Protein AF-A0AAC8UW63-F1 (afdb_monomer)

Secondary structure (DSSP, 8-state):
-----S--SSHHHHHHHHHHHHHHHTTT-SEEEEE-SS-TT-EEEEES-GGG----GGG--------------PPP-

pLDDT: mean 81.9, std 16.57, range [35.16, 96.38]

Mean predicted aligned error: 11.09 Å

Organism: NCBI:txid637971

Structure (mmCIF, N/CA/C/O backbone):
data_AF-A0AAC8UW63-F1
#
_entry.id   AF-A0AAC8UW63-F1
#
loop_
_atom_site.group_PDB
_atom_site.id
_atom_site.type_symbol
_atom_site.label_atom_id
_atom_site.label_alt_id
_atom_site.label_comp_id
_atom_site.label_asym_id
_atom_site.label_entity_id
_atom_site.label_seq_id
_atom_site.pdbx_PDB_ins_code
_atom_site.Cartn_x
_atom_site.Cartn_y
_atom_site.Cartn_z
_atom_site.occupancy
_atom_site.B_iso_or_equiv
_atom_site.auth_seq_id
_atom_site.auth_comp_id
_atom_site.auth_asym_id
_atom_site.auth_atom_id
_atom_site.pdbx_PDB_model_num
ATOM 1 N N . MET A 1 1 ? -12.635 -8.373 -25.284 1.00 35.16 1 MET A N 1
ATOM 2 C CA . MET A 1 1 ? -11.670 -9.421 -24.889 1.00 35.16 1 MET A CA 1
ATOM 3 C C . MET A 1 1 ? -10.312 -8.758 -24.708 1.00 35.16 1 MET A C 1
ATOM 5 O O . MET A 1 1 ? -9.755 -8.290 -25.691 1.00 35.16 1 MET A O 1
ATOM 9 N N . ARG A 1 2 ? -9.844 -8.594 -23.463 1.00 36.34 2 ARG A N 1
ATOM 10 C CA . ARG A 1 2 ? -8.489 -8.098 -23.168 1.00 36.34 2 ARG A CA 1
ATOM 11 C C . ARG A 1 2 ? -7.537 -9.289 -23.252 1.00 36.34 2 ARG A C 1
ATOM 13 O O . ARG A 1 2 ? -7.833 -10.328 -22.676 1.00 36.34 2 ARG A O 1
ATOM 20 N N . ALA A 1 3 ? -6.454 -9.151 -24.009 1.00 39.09 3 ALA A N 1
ATOM 21 C CA . ALA A 1 3 ? -5.431 -10.180 -24.113 1.00 39.09 3 ALA A CA 1
ATOM 22 C C . ALA A 1 3 ? -4.713 -10.311 -22.762 1.00 39.09 3 ALA A C 1
ATOM 24 O O . ALA A 1 3 ? -4.091 -9.359 -22.292 1.00 39.09 3 ALA A O 1
ATOM 25 N N . THR A 1 4 ? -4.851 -11.472 -22.130 1.00 39.00 4 THR A N 1
ATOM 26 C CA . THR A 1 4 ? -4.268 -11.801 -20.831 1.00 39.00 4 THR A CA 1
ATOM 27 C C . THR A 1 4 ? -2.773 -12.045 -21.004 1.00 39.00 4 THR A C 1
ATOM 29 O O . THR A 1 4 ? -2.345 -13.073 -21.529 1.00 39.00 4 THR A O 1
ATOM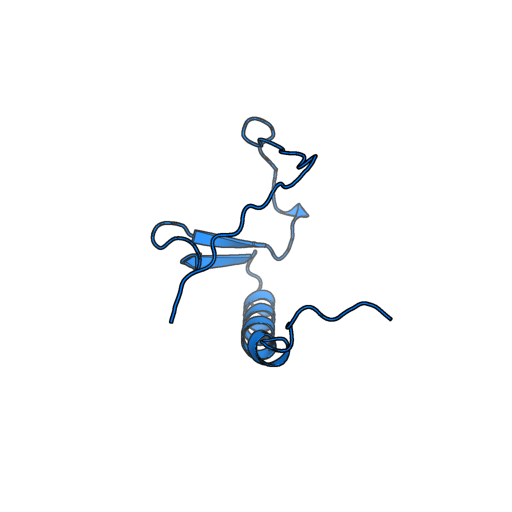 32 N N . SER A 1 5 ? -1.953 -11.087 -20.585 1.00 45.06 5 SER A N 1
ATOM 33 C CA . SER A 1 5 ? -0.506 -11.249 -20.498 1.00 45.06 5 SER A CA 1
ATOM 34 C C . SER A 1 5 ? -0.157 -12.159 -19.316 1.00 45.06 5 SER A C 1
ATOM 36 O O . SER A 1 5 ? 0.092 -11.662 -18.230 1.00 45.06 5 SER A O 1
ATOM 38 N N . GLY A 1 6 ? -0.179 -13.485 -19.493 1.00 44.56 6 GLY A N 1
ATOM 39 C CA . GLY A 1 6 ? 0.512 -14.456 -18.619 1.00 44.56 6 GLY A CA 1
ATOM 40 C C . GLY A 1 6 ? 0.370 -14.284 -17.093 1.00 44.56 6 GLY A C 1
ATOM 41 O O . GLY A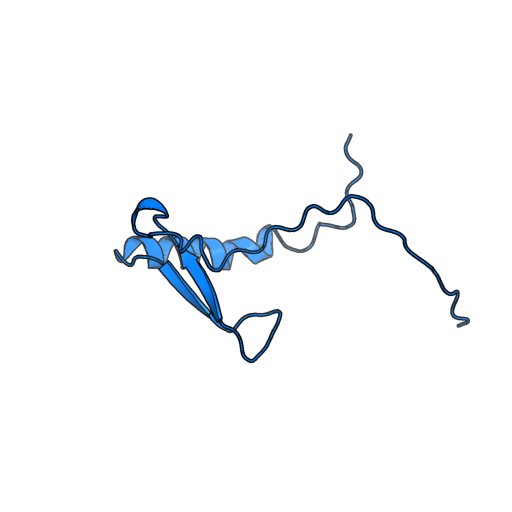 1 6 ? 1.327 -14.551 -16.372 1.00 44.56 6 GLY A O 1
ATOM 42 N N . GLN A 1 7 ? -0.789 -13.832 -16.605 1.00 49.00 7 GLN A N 1
ATOM 43 C CA . GLN A 1 7 ? -0.988 -13.322 -15.241 1.00 49.00 7 GLN A CA 1
ATOM 44 C C . GLN A 1 7 ? -1.742 -14.302 -14.319 1.00 49.00 7 GLN A C 1
ATOM 46 O O . GLN A 1 7 ? -2.433 -13.880 -13.405 1.00 49.00 7 GLN A O 1
ATOM 51 N N . GLU A 1 8 ? -1.645 -15.618 -14.536 1.00 44.44 8 GLU A N 1
ATOM 52 C CA . GLU A 1 8 ? -2.294 -16.604 -13.642 1.00 44.44 8 GLU A CA 1
ATOM 53 C C . GLU A 1 8 ? -1.491 -16.903 -12.367 1.00 44.44 8 GLU A C 1
ATOM 55 O O . GLU A 1 8 ? -1.990 -17.521 -11.426 1.00 44.44 8 GLU A O 1
ATOM 60 N N . ARG A 1 9 ? -0.249 -16.415 -12.269 1.00 47.03 9 ARG A N 1
ATOM 61 C CA . ARG A 1 9 ? 0.438 -16.353 -10.978 1.00 47.03 9 ARG A CA 1
ATOM 62 C C . ARG A 1 9 ? -0.109 -15.158 -10.201 1.00 47.03 9 ARG A C 1
ATOM 64 O O . ARG A 1 9 ? 0.390 -14.053 -10.370 1.00 47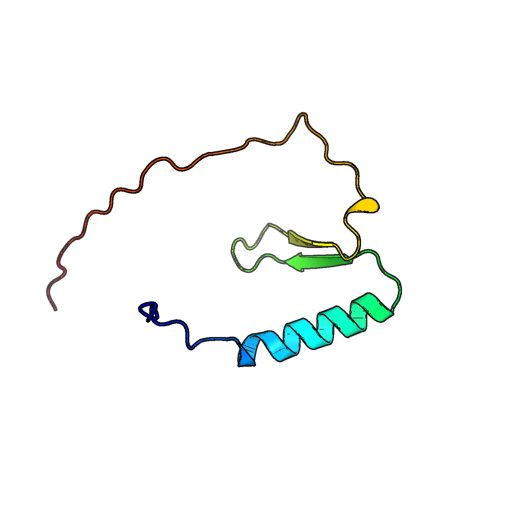.03 9 ARG A O 1
ATOM 71 N N . SER A 1 10 ? -1.082 -15.412 -9.326 1.00 62.53 10 SER A N 1
ATOM 72 C CA . SER A 1 10 ? -0.994 -15.030 -7.904 1.00 62.53 10 SER A CA 1
ATOM 73 C C . SER A 1 10 ? -2.260 -14.439 -7.270 1.00 62.53 10 SER A C 1
ATOM 75 O O . SER A 1 10 ? -2.148 -14.003 -6.134 1.00 62.53 10 SER A O 1
ATOM 77 N N . GLU A 1 11 ? -3.459 -14.448 -7.868 1.00 63.88 11 GLU A N 1
ATOM 78 C CA . GLU A 1 11 ? -4.653 -14.056 -7.075 1.00 63.88 11 GLU A CA 1
ATOM 79 C C . GLU A 1 11 ? -4.785 -14.948 -5.828 1.00 63.88 11 GLU A C 1
ATOM 81 O O . GLU A 1 11 ? -4.839 -14.462 -4.705 1.00 63.88 11 GLU A O 1
ATOM 86 N N . VAL A 1 12 ? -4.659 -16.267 -6.005 1.00 73.81 12 VAL A N 1
ATOM 87 C CA . VAL A 1 12 ? -4.652 -17.236 -4.893 1.00 73.81 12 VAL A CA 1
ATOM 88 C C . VAL A 1 12 ? -3.468 -17.036 -3.943 1.00 73.81 12 VAL A C 1
ATOM 90 O O . VAL A 1 12 ? -3.607 -17.231 -2.740 1.00 73.81 12 VAL A O 1
ATOM 93 N N . ALA A 1 13 ? -2.300 -16.651 -4.457 1.00 71.75 13 ALA A N 1
ATOM 94 C CA . ALA A 1 13 ? -1.124 -16.423 -3.617 1.00 71.75 13 ALA A CA 1
ATOM 95 C C . ALA A 1 13 ? -1.144 -15.055 -2.908 1.00 71.75 13 ALA A C 1
ATOM 97 O O . ALA A 1 13 ? -0.369 -14.864 -1.976 1.00 71.75 13 ALA A O 1
ATOM 98 N N . TYR A 1 14 ? -2.060 -14.153 -3.280 1.00 80.06 14 TYR A N 1
ATOM 99 C CA . TYR A 1 14 ? -2.326 -12.904 -2.565 1.00 80.06 14 TYR A CA 1
ATOM 100 C C . TYR A 1 14 ? -3.281 -13.087 -1.378 1.00 80.06 14 TYR A C 1
ATOM 102 O O . TYR A 1 14 ? -3.151 -12.359 -0.397 1.00 80.06 14 TYR A O 1
ATOM 110 N N . VAL A 1 15 ? -4.177 -14.085 -1.423 1.00 89.75 15 VAL A N 1
ATOM 111 C CA . VAL A 1 15 ? -5.180 -14.346 -0.368 1.00 89.75 15 VAL A CA 1
ATOM 112 C C . VAL A 1 15 ? -4.571 -14.429 1.044 1.00 89.75 15 VAL A C 1
ATOM 114 O O . VAL A 1 15 ? -5.128 -13.817 1.956 1.00 89.75 15 VAL A O 1
ATOM 117 N N . PRO A 1 16 ? -3.439 -15.127 1.285 1.00 91.62 16 PRO A N 1
ATOM 118 C CA . PRO A 1 16 ? -2.844 -15.161 2.620 1.00 91.62 16 PRO A CA 1
ATOM 119 C C . PRO A 1 16 ? -2.375 -13.783 3.098 1.00 91.62 16 PRO A C 1
ATOM 121 O O . PRO A 1 16 ? -2.608 -13.424 4.250 1.00 91.62 16 PRO A O 1
ATOM 124 N N . THR A 1 17 ? -1.742 -13.004 2.217 1.00 88.75 17 THR A N 1
ATOM 125 C CA . THR A 1 17 ? -1.254 -11.655 2.532 1.00 88.75 17 THR A CA 1
ATOM 126 C C . THR A 1 17 ? -2.410 -10.705 2.827 1.00 88.75 17 THR A C 1
ATOM 128 O O . THR A 1 17 ? -2.337 -9.947 3.790 1.00 88.75 17 THR A O 1
ATOM 131 N N . GLU A 1 18 ? -3.490 -10.782 2.049 1.00 90.56 18 GLU A N 1
ATOM 132 C CA . GLU A 1 18 ? -4.710 -9.999 2.265 1.00 90.56 18 GLU A CA 1
ATOM 133 C C . GLU A 1 18 ? -5.349 -10.330 3.619 1.00 90.56 18 GLU A C 1
ATOM 135 O O . GLU A 1 18 ? -5.557 -9.437 4.438 1.00 90.56 18 GLU A O 1
ATOM 140 N N . TYR A 1 19 ? -5.541 -11.619 3.919 1.00 94.56 19 TYR A N 1
ATOM 141 C CA . TYR A 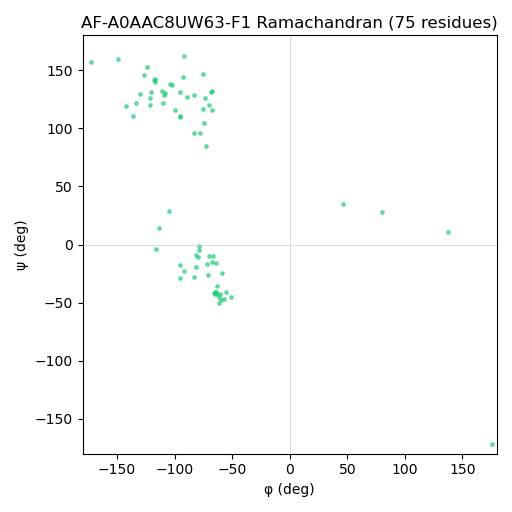1 19 ? -6.110 -12.053 5.196 1.00 94.56 19 TYR A CA 1
ATOM 142 C C . TYR A 1 19 ? -5.264 -11.613 6.401 1.00 94.56 19 TYR A C 1
ATOM 144 O O . TYR A 1 19 ? -5.794 -11.158 7.415 1.00 94.56 19 TYR A O 1
ATOM 152 N N . MET A 1 20 ? -3.936 -11.729 6.301 1.00 93.88 20 MET A N 1
ATOM 153 C CA . MET A 1 20 ? -3.030 -11.243 7.344 1.00 93.88 20 MET A CA 1
ATOM 154 C C . MET A 1 20 ? -3.108 -9.722 7.500 1.00 93.88 20 MET A C 1
ATOM 156 O O . MET A 1 20 ? -3.117 -9.230 8.628 1.00 93.88 20 MET A O 1
ATOM 160 N N . SER A 1 21 ? -3.187 -8.986 6.390 1.00 94.06 21 SER A N 1
ATOM 161 C CA . SER A 1 21 ? -3.313 -7.529 6.395 1.00 94.06 21 SER A CA 1
ATOM 162 C C . SER A 1 21 ? -4.600 -7.080 7.088 1.00 94.06 21 SER A C 1
ATOM 164 O O . SER A 1 21 ? -4.551 -6.207 7.954 1.00 94.06 21 SER A O 1
ATOM 166 N N . ASP A 1 22 ? -5.732 -7.716 6.786 1.00 94.75 22 ASP A N 1
ATOM 167 C CA . ASP A 1 22 ? -7.019 -7.416 7.421 1.00 94.75 22 ASP A CA 1
ATOM 168 C C . ASP A 1 22 ? -7.020 -7.740 8.918 1.00 94.75 22 ASP A C 1
ATOM 170 O O . ASP A 1 22 ? -7.516 -6.954 9.732 1.00 94.75 22 ASP A O 1
ATOM 174 N N . LEU A 1 23 ? -6.411 -8.865 9.305 1.00 96.38 23 LEU A N 1
ATOM 175 C CA . LEU A 1 23 ? -6.241 -9.217 10.711 1.00 96.38 23 LEU A CA 1
ATOM 176 C C . LEU A 1 23 ? -5.422 -8.152 11.452 1.00 96.38 23 LEU A C 1
ATOM 178 O O . LEU A 1 23 ? -5.844 -7.703 12.516 1.00 96.38 23 LEU A O 1
ATOM 182 N N . ILE A 1 24 ? -4.287 -7.717 10.899 1.00 96.12 24 ILE A N 1
ATOM 183 C CA . ILE A 1 24 ? -3.444 -6.681 11.513 1.00 96.12 24 ILE A CA 1
ATOM 184 C C . ILE A 1 24 ? -4.190 -5.342 11.574 1.00 96.12 24 ILE A C 1
ATOM 186 O O . ILE A 1 24 ? -4.198 -4.699 12.622 1.00 96.12 24 ILE A O 1
ATOM 190 N N . LYS A 1 25 ? -4.899 -4.956 10.506 1.00 95.06 25 LYS A N 1
ATOM 191 C CA . LYS A 1 25 ? -5.750 -3.756 10.477 1.00 95.06 25 LYS A CA 1
ATOM 192 C C . LYS A 1 25 ? -6.789 -3.765 11.597 1.00 95.06 25 LYS A C 1
ATOM 194 O O . LYS A 1 25 ? -6.998 -2.745 12.252 1.00 95.06 25 LYS A O 1
ATOM 199 N N . SER A 1 26 ? -7.396 -4.921 11.874 1.00 96.19 26 SER A N 1
ATOM 200 C CA . SER A 1 26 ? -8.385 -5.070 12.951 1.00 96.19 26 SER A CA 1
ATOM 201 C C . SER A 1 26 ? -7.822 -4.835 14.362 1.00 96.19 26 SER A C 1
ATOM 203 O O . SER A 1 26 ? -8.593 -4.605 15.291 1.00 96.19 26 SER A O 1
ATOM 205 N N . MET A 1 27 ? -6.494 -4.840 14.531 1.00 96.19 27 MET A N 1
ATOM 206 C CA . MET A 1 27 ? -5.828 -4.568 15.810 1.00 96.19 27 MET A CA 1
ATOM 207 C C . MET A 1 27 ? -5.747 -3.070 16.148 1.00 96.19 27 MET A C 1
ATOM 209 O O . MET A 1 27 ? -5.294 -2.727 17.237 1.00 96.19 27 MET A O 1
ATOM 213 N N . GLY A 1 28 ? -6.187 -2.181 15.247 1.00 94.00 28 GLY A N 1
ATOM 214 C CA . GLY A 1 28 ? -6.211 -0.734 15.484 1.00 94.00 28 GLY A CA 1
ATOM 215 C C . GLY A 1 28 ? -4.862 -0.037 15.287 1.00 94.00 28 GLY A C 1
ATOM 216 O O . GLY A 1 28 ? -4.604 0.969 15.940 1.00 94.00 28 GLY A O 1
ATOM 217 N N . VAL A 1 29 ? -4.001 -0.580 14.423 1.00 94.12 29 VAL A N 1
ATOM 218 C CA . VAL A 1 29 ? -2.741 0.059 14.000 1.00 94.12 29 VAL A CA 1
ATOM 219 C C . VAL A 1 29 ? -2.951 0.902 12.737 1.00 94.12 29 VAL A C 1
ATOM 221 O O . VAL A 1 29 ? -3.919 0.690 12.009 1.00 94.12 29 VAL A O 1
ATOM 224 N N . ASP A 1 30 ? -2.026 1.816 12.437 1.00 92.94 30 ASP A N 1
ATOM 225 C CA . ASP A 1 30 ? -2.126 2.711 11.270 1.00 92.94 30 ASP A CA 1
ATOM 226 C C . ASP A 1 30 ? -1.669 2.070 9.946 1.00 92.94 30 ASP A C 1
ATOM 228 O O . ASP A 1 30 ? -2.023 2.540 8.861 1.00 92.94 30 ASP A O 1
ATOM 232 N N . GLY A 1 31 ? -0.888 0.989 10.010 1.00 93.69 31 GLY A N 1
ATOM 233 C CA . GLY A 1 31 ? -0.273 0.390 8.831 1.00 93.69 31 GLY A CA 1
ATOM 234 C C . GLY A 1 31 ? 0.667 -0.777 9.129 1.00 93.69 31 GLY A C 1
ATOM 235 O O . GLY A 1 31 ? 0.753 -1.256 10.261 1.00 93.69 31 GLY A O 1
ATOM 236 N N . ILE A 1 32 ? 1.382 -1.232 8.097 1.00 94.56 32 ILE A N 1
ATOM 237 C CA . ILE A 1 32 ? 2.362 -2.327 8.159 1.00 94.56 32 ILE A CA 1
ATOM 238 C C . ILE A 1 32 ? 3.660 -1.869 7.500 1.00 94.56 32 ILE A C 1
ATOM 240 O O . ILE A 1 32 ? 3.641 -1.432 6.355 1.00 94.56 32 ILE A O 1
ATOM 244 N N . MET A 1 33 ? 4.788 -2.040 8.186 1.00 94.69 33 MET A N 1
ATOM 245 C CA . MET A 1 33 ? 6.123 -1.850 7.617 1.00 94.69 33 MET A CA 1
ATOM 246 C C . MET A 1 33 ? 6.828 -3.203 7.510 1.00 94.69 33 MET A C 1
ATOM 248 O O . MET A 1 33 ? 6.810 -3.980 8.467 1.00 94.69 33 MET A O 1
ATOM 252 N N . TYR A 1 34 ? 7.416 -3.503 6.355 1.00 91.62 34 TYR A N 1
ATOM 253 C CA . TYR A 1 34 ? 8.064 -4.788 6.085 1.00 91.62 34 TYR A CA 1
ATOM 254 C C . TYR A 1 34 ? 9.233 -4.631 5.110 1.00 91.62 34 TYR A C 1
ATOM 256 O O . TYR A 1 34 ? 9.313 -3.643 4.386 1.00 91.62 34 TYR A O 1
ATOM 264 N N . ASP A 1 35 ? 10.148 -5.598 5.093 1.00 94.19 35 ASP A N 1
ATOM 265 C CA . ASP A 1 35 ? 11.312 -5.555 4.205 1.00 94.19 35 ASP A CA 1
ATOM 266 C C . ASP A 1 35 ? 10.886 -5.688 2.740 1.00 94.19 35 ASP A C 1
ATOM 268 O O . ASP A 1 35 ? 10.101 -6.571 2.373 1.00 94.19 35 ASP A O 1
ATOM 272 N N . SER A 1 36 ? 11.416 -4.814 1.887 1.00 90.50 36 SER A N 1
ATOM 273 C CA . SER A 1 36 ? 11.034 -4.764 0.486 1.00 90.50 36 SER A CA 1
ATOM 274 C C . SER A 1 36 ? 11.505 -6.008 -0.254 1.00 90.50 36 SER A C 1
ATOM 276 O O . SER A 1 36 ? 12.675 -6.395 -0.235 1.00 90.50 36 SER A O 1
ATOM 278 N N . THR A 1 37 ? 10.584 -6.601 -1.007 1.00 86.50 37 THR A N 1
ATOM 279 C CA . THR A 1 37 ? 10.888 -7.752 -1.870 1.00 86.50 37 THR A CA 1
ATOM 280 C C . THR A 1 37 ? 11.725 -7.369 -3.093 1.00 86.50 37 THR A C 1
ATOM 282 O O . THR A 1 37 ? 12.323 -8.237 -3.731 1.00 86.50 37 THR A O 1
ATOM 285 N N . LEU A 1 38 ? 11.783 -6.073 -3.424 1.00 90.06 38 LEU A N 1
ATOM 286 C CA . LEU A 1 38 ? 12.509 -5.544 -4.579 1.00 90.06 38 LEU A CA 1
ATOM 287 C C . LEU A 1 38 ? 13.918 -5.061 -4.224 1.00 90.06 38 LEU A C 1
ATOM 289 O O . LEU A 1 38 ? 14.800 -5.081 -5.086 1.00 90.06 38 LEU A O 1
ATOM 293 N N . ARG A 1 39 ? 14.140 -4.603 -2.985 1.00 92.12 39 ARG A N 1
ATOM 294 C CA . ARG A 1 39 ? 15.439 -4.102 -2.519 1.00 92.12 39 ARG A CA 1
ATOM 295 C C . ARG A 1 39 ? 15.699 -4.508 -1.062 1.00 92.12 39 ARG A C 1
ATOM 297 O O . ARG A 1 39 ? 14.974 -4.041 -0.194 1.00 92.12 39 ARG A O 1
ATOM 304 N N . PRO A 1 40 ? 16.767 -5.273 -0.779 1.00 85.31 40 PRO A N 1
ATOM 305 C CA . PRO A 1 40 ? 17.013 -5.837 0.552 1.00 85.31 40 PRO A CA 1
ATOM 306 C C . PRO A 1 40 ? 17.323 -4.826 1.671 1.00 85.31 40 PRO A C 1
ATOM 308 O O . PRO A 1 40 ? 17.322 -5.216 2.830 1.00 85.31 40 PRO A O 1
ATOM 311 N N . ASP A 1 41 ? 17.543 -3.547 1.353 1.00 92.69 41 ASP A N 1
ATOM 312 C CA . ASP A 1 41 ? 17.882 -2.496 2.331 1.00 92.69 41 ASP A CA 1
ATOM 313 C C . ASP A 1 41 ? 16.787 -1.425 2.470 1.00 92.69 41 ASP A C 1
ATOM 315 O O . ASP A 1 41 ? 17.026 -0.325 2.970 1.00 92.69 41 ASP A O 1
ATOM 319 N N . VAL A 1 42 ? 15.593 -1.701 1.946 1.00 93.75 42 VAL A N 1
ATOM 320 C CA . VAL A 1 42 ? 14.472 -0.758 1.937 1.00 93.75 42 VAL A CA 1
ATOM 321 C C . VAL A 1 42 ? 13.264 -1.423 2.553 1.00 93.75 42 VAL A C 1
ATOM 323 O O . VAL A 1 42 ? 13.061 -2.620 2.385 1.00 93.75 42 VAL A O 1
ATOM 326 N N . GLN A 1 43 ? 12.461 -0.634 3.253 1.00 94.31 43 GLN A N 1
ATOM 327 C CA . GLN A 1 43 ? 11.195 -1.085 3.802 1.00 94.31 43 GLN A CA 1
ATOM 328 C C . GLN A 1 43 ? 10.048 -0.537 2.963 1.00 94.31 43 GLN A C 1
ATOM 330 O O . GLN A 1 43 ? 10.059 0.628 2.563 1.00 94.31 43 GLN A O 1
ATOM 335 N N . ASP A 1 44 ? 9.067 -1.393 2.717 1.00 92.25 44 ASP A N 1
ATOM 336 C CA . ASP A 1 44 ? 7.798 -1.023 2.119 1.00 92.25 44 ASP A CA 1
ATOM 337 C C . ASP A 1 44 ? 6.797 -0.717 3.246 1.00 92.25 44 ASP A C 1
ATOM 339 O O . ASP A 1 44 ? 6.816 -1.342 4.313 1.00 92.25 44 ASP A O 1
ATOM 343 N N . LEU A 1 45 ? 5.929 0.269 3.013 1.00 91.50 45 LEU A N 1
ATOM 344 C CA . LEU A 1 45 ? 4.937 0.740 3.978 1.00 91.50 45 LEU A CA 1
ATOM 345 C C . LEU A 1 45 ? 3.529 0.599 3.393 1.00 91.50 45 LEU A C 1
ATOM 347 O O . LEU A 1 45 ? 3.239 1.106 2.311 1.00 91.50 45 LEU A O 1
ATOM 351 N N . VAL A 1 46 ? 2.649 -0.073 4.132 1.00 92.00 46 VAL A N 1
ATOM 352 C CA . VAL A 1 46 ? 1.201 -0.111 3.901 1.00 92.00 46 VAL A CA 1
ATOM 353 C C . VAL A 1 46 ? 0.539 0.817 4.898 1.00 92.00 46 VAL A C 1
ATOM 355 O O . VAL A 1 46 ? 0.872 0.786 6.079 1.00 92.00 46 VAL A O 1
ATOM 358 N N . LEU A 1 47 ? -0.432 1.591 4.431 1.00 92.19 47 LEU A N 1
ATOM 359 C CA . LEU A 1 47 ? -1.196 2.534 5.236 1.00 92.19 47 LEU A CA 1
ATOM 360 C C . LEU A 1 47 ? -2.668 2.152 5.174 1.00 92.19 47 LEU A C 1
ATOM 362 O O . LEU A 1 47 ? -3.202 1.902 4.094 1.00 92.19 47 LEU A O 1
ATOM 366 N N . PHE A 1 48 ? -3.324 2.085 6.329 1.00 93.44 48 PHE A N 1
ATOM 367 C CA . PHE A 1 48 ? -4.739 1.724 6.404 1.00 93.44 48 PHE A CA 1
ATOM 368 C C . PHE A 1 48 ? -5.675 2.924 6.366 1.00 93.44 48 PHE A C 1
ATOM 370 O O . PHE A 1 48 ? -6.842 2.752 6.004 1.00 93.44 48 PHE A O 1
ATOM 377 N N . ASN A 1 49 ? -5.163 4.099 6.730 1.00 90.62 49 ASN A N 1
ATOM 378 C CA . ASN A 1 49 ? -5.844 5.375 6.608 1.00 90.62 49 ASN A CA 1
ATOM 379 C C . ASN A 1 49 ? -4.873 6.426 6.057 1.00 90.62 49 ASN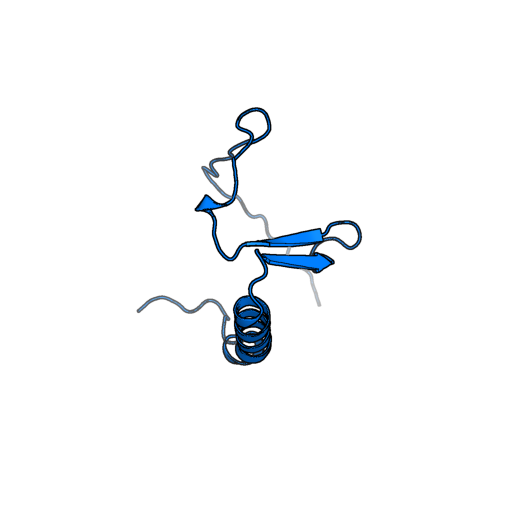 A C 1
ATOM 381 O O . ASN A 1 49 ? -3.935 6.823 6.745 1.00 90.62 49 ASN A O 1
ATOM 385 N N . GLU A 1 50 ? -5.097 6.872 4.825 1.00 85.12 50 GLU A N 1
ATOM 386 C CA . GLU A 1 50 ? -4.273 7.905 4.189 1.00 85.12 50 GLU A CA 1
ATOM 387 C C . GLU A 1 50 ? -4.491 9.296 4.799 1.00 85.12 50 GLU A C 1
ATOM 389 O O . GLU A 1 50 ? -3.551 10.085 4.856 1.00 85.12 50 GLU A O 1
ATOM 394 N N . ASP A 1 51 ? -5.672 9.552 5.374 1.00 88.69 51 ASP A N 1
ATOM 395 C CA . ASP A 1 51 ? -5.992 10.821 6.042 1.00 88.69 51 ASP A CA 1
ATOM 396 C C . ASP A 1 51 ? -5.181 11.045 7.331 1.00 88.69 51 ASP A C 1
ATOM 398 O O . ASP A 1 51 ? -5.142 12.152 7.867 1.00 88.69 51 ASP A O 1
ATOM 402 N N . SER A 1 52 ? -4.539 9.995 7.857 1.00 83.31 52 SER A N 1
ATOM 403 C CA . SER A 1 52 ? -3.673 10.083 9.038 1.00 83.31 52 SER A CA 1
ATOM 404 C C . SER A 1 52 ? -2.281 10.646 8.722 1.00 83.31 52 SER A C 1
ATOM 406 O O . SER A 1 52 ? -1.460 10.764 9.633 1.00 83.31 52 SER A O 1
ATOM 408 N N . LEU A 1 53 ? -1.986 10.965 7.458 1.00 83.81 53 LEU A N 1
ATOM 409 C CA . LEU A 1 53 ? -0.671 11.420 7.023 1.00 83.81 53 LEU A CA 1
ATOM 410 C C . LEU A 1 53 ? -0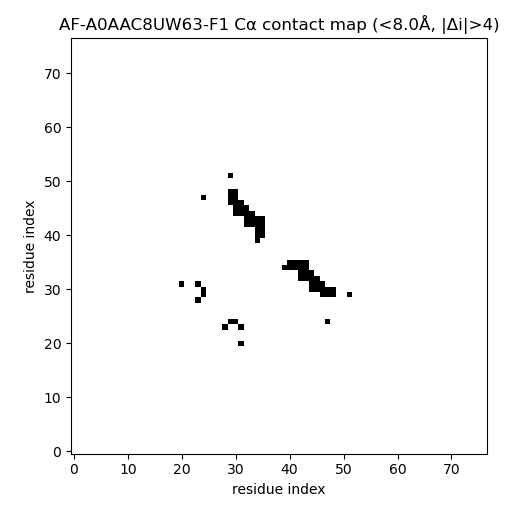.716 12.768 6.319 1.00 83.81 53 LEU A C 1
ATOM 412 O O . LEU A 1 53 ? -1.676 13.132 5.647 1.00 83.81 53 LEU A O 1
ATOM 416 N N . GLU A 1 54 ? 0.406 13.469 6.421 1.00 84.25 54 GLU A N 1
ATOM 417 C CA . GLU A 1 54 ? 0.688 14.664 5.644 1.00 84.25 54 GLU A CA 1
ATOM 418 C C . GLU A 1 54 ? 1.792 14.345 4.636 1.00 84.25 54 GLU A C 1
ATOM 420 O O . GLU A 1 54 ? 2.891 13.914 4.997 1.00 84.25 54 GLU A O 1
ATOM 425 N N . GLN A 1 55 ? 1.491 14.533 3.353 1.00 79.38 55 GLN A N 1
ATOM 426 C CA . GLN A 1 55 ? 2.479 14.395 2.295 1.00 79.38 55 GLN A CA 1
ATOM 427 C C . GLN A 1 55 ? 3.431 15.596 2.322 1.00 79.38 55 GLN A C 1
ATOM 429 O O . GLN A 1 55 ? 3.002 16.743 2.226 1.00 79.38 55 GLN A O 1
ATOM 434 N N . ILE A 1 56 ? 4.738 15.338 2.389 1.00 83.94 56 ILE A N 1
ATOM 435 C CA . ILE A 1 56 ? 5.752 16.395 2.343 1.00 83.94 56 ILE A CA 1
ATOM 436 C C . ILE A 1 56 ? 6.024 16.760 0.875 1.00 83.94 56 ILE A C 1
ATOM 438 O O . ILE A 1 56 ? 6.823 16.120 0.189 1.00 83.94 56 ILE A O 1
ATOM 442 N N . ASP A 1 57 ? 5.357 17.805 0.383 1.00 73.31 57 ASP A N 1
ATOM 443 C CA . ASP A 1 57 ? 5.406 18.224 -1.029 1.00 73.31 57 ASP A CA 1
ATOM 444 C C . ASP A 1 57 ? 6.812 18.565 -1.546 1.00 73.31 57 ASP A C 1
ATOM 446 O O . ASP A 1 57 ? 7.077 18.464 -2.745 1.00 73.31 57 ASP A O 1
ATOM 450 N N . SER A 1 58 ? 7.741 18.944 -0.664 1.00 79.69 58 SER A N 1
ATOM 451 C CA . SER A 1 58 ? 9.108 19.303 -1.056 1.00 79.69 58 SER A CA 1
ATOM 452 C C . SER A 1 58 ? 9.966 18.124 -1.530 1.00 79.69 58 SER A C 1
ATOM 454 O O . SER A 1 58 ? 11.058 18.358 -2.046 1.00 79.69 58 SER A O 1
ATOM 456 N N . GLU A 1 59 ? 9.508 16.878 -1.370 1.00 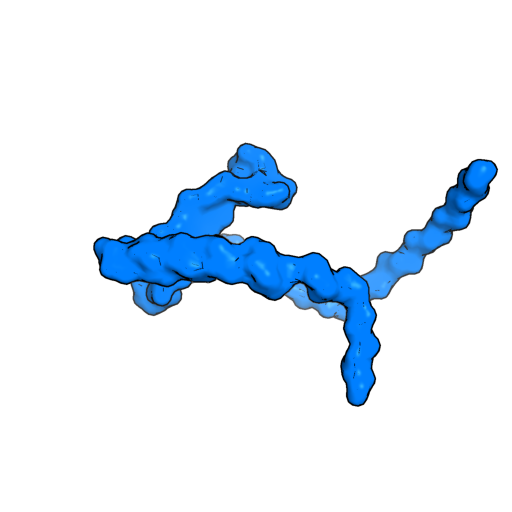77.56 59 GLU A N 1
ATOM 457 C CA . GLU A 1 59 ? 10.320 15.675 -1.619 1.00 77.56 59 GLU A CA 1
ATOM 458 C C . GLU A 1 59 ? 9.802 14.791 -2.768 1.00 77.56 59 GLU A C 1
ATOM 460 O O . GLU A 1 59 ? 10.455 13.814 -3.144 1.00 77.56 59 GLU A O 1
ATOM 465 N N . LEU A 1 60 ? 8.659 15.130 -3.376 1.00 76.62 60 LEU A N 1
ATOM 466 C CA . LEU A 1 60 ? 7.998 14.263 -4.352 1.00 76.62 60 LEU A CA 1
ATOM 467 C C . LEU A 1 60 ? 8.377 14.618 -5.796 1.00 76.62 60 LEU A C 1
ATOM 469 O O . LEU A 1 60 ? 7.955 15.630 -6.357 1.00 76.62 60 LEU A O 1
ATOM 473 N N . VAL A 1 61 ? 9.148 13.741 -6.443 1.00 79.75 61 VAL A N 1
ATOM 474 C CA . VAL A 1 61 ? 9.465 13.861 -7.873 1.00 79.75 61 VAL A CA 1
ATOM 475 C C . VAL A 1 61 ? 8.490 13.015 -8.685 1.00 79.75 61 VAL A C 1
ATOM 477 O O . VAL A 1 61 ? 8.532 11.787 -8.663 1.00 79.75 61 VAL A O 1
ATOM 480 N N . THR A 1 62 ? 7.604 13.675 -9.431 1.00 80.56 62 THR A N 1
ATOM 481 C CA . THR A 1 62 ? 6.651 12.996 -10.319 1.00 80.56 62 THR A CA 1
ATOM 482 C C . THR A 1 62 ? 7.255 12.801 -11.705 1.00 80.56 62 THR A C 1
ATOM 484 O O . THR A 1 62 ? 7.654 13.763 -12.361 1.00 80.56 62 THR A O 1
ATOM 487 N N . TYR A 1 63 ? 7.248 11.563 -12.198 1.00 85.56 63 TYR A N 1
ATOM 488 C CA . TYR A 1 63 ? 7.643 11.241 -13.568 1.00 85.56 63 TYR A CA 1
ATOM 489 C C . TYR A 1 63 ? 6.419 10.842 -14.391 1.00 85.56 63 TYR A C 1
ATOM 491 O O . TYR A 1 63 ? 5.658 9.956 -14.010 1.00 85.56 63 TYR A O 1
ATOM 499 N N . ARG A 1 64 ? 6.246 11.462 -15.562 1.00 89.62 64 ARG A N 1
ATOM 500 C CA . ARG A 1 64 ? 5.299 10.996 -16.582 1.00 89.62 64 ARG A CA 1
ATOM 501 C C . ARG A 1 64 ? 6.073 10.228 -17.642 1.00 89.62 64 ARG A C 1
ATOM 503 O O . ARG A 1 64 ? 6.870 10.818 -18.367 1.00 89.62 64 ARG A O 1
ATOM 510 N N . ILE A 1 65 ? 5.801 8.934 -17.771 1.00 90.75 65 ILE A N 1
ATOM 511 C CA . ILE A 1 65 ? 6.348 8.139 -18.872 1.00 90.75 65 ILE A CA 1
ATOM 512 C C . ILE A 1 65 ? 5.582 8.498 -20.149 1.00 90.75 65 ILE A C 1
ATOM 514 O O . ILE A 1 65 ? 4.372 8.301 -20.231 1.00 90.75 65 ILE A O 1
ATOM 518 N N . SER A 1 66 ? 6.282 9.066 -21.131 1.00 93.69 66 SER A N 1
ATOM 519 C CA . SER A 1 66 ? 5.721 9.478 -22.426 1.00 93.69 66 SER A CA 1
ATOM 520 C C . SER A 1 66 ? 5.888 8.427 -23.527 1.00 93.69 66 SER A C 1
ATOM 522 O O . SER A 1 66 ? 5.180 8.481 -24.530 1.00 93.69 66 SER A O 1
ATOM 524 N N . GLY A 1 67 ? 6.794 7.467 -23.343 1.00 92.50 67 GLY A N 1
ATOM 525 C CA . GLY A 1 67 ? 7.080 6.400 -24.295 1.00 92.50 67 GLY A CA 1
ATOM 526 C C . GLY A 1 67 ? 8.044 5.373 -23.706 1.00 92.50 67 GLY A C 1
ATOM 527 O O . GLY A 1 67 ? 8.773 5.671 -22.759 1.00 92.50 67 GLY A O 1
ATOM 528 N N . LEU A 1 68 ? 8.015 4.158 -24.248 1.00 91.81 68 LEU A N 1
ATOM 529 C CA . LEU A 1 68 ? 8.895 3.051 -23.878 1.00 91.81 68 LEU A CA 1
ATOM 530 C C . LEU A 1 68 ? 9.425 2.414 -25.164 1.00 91.81 68 LEU A C 1
ATOM 532 O O . LEU A 1 68 ? 8.635 1.936 -25.977 1.00 91.81 68 LEU A O 1
ATOM 536 N N . ASP A 1 69 ? 10.746 2.388 -25.323 1.00 91.56 69 ASP A N 1
ATOM 537 C CA . ASP A 1 69 ? 11.422 1.733 -26.442 1.00 91.56 69 ASP A CA 1
ATOM 538 C C . ASP A 1 69 ? 12.122 0.462 -25.959 1.00 91.56 69 ASP A C 1
ATOM 540 O O . ASP A 1 69 ? 12.874 0.471 -24.983 1.00 91.56 69 ASP A O 1
ATOM 544 N N . TYR A 1 70 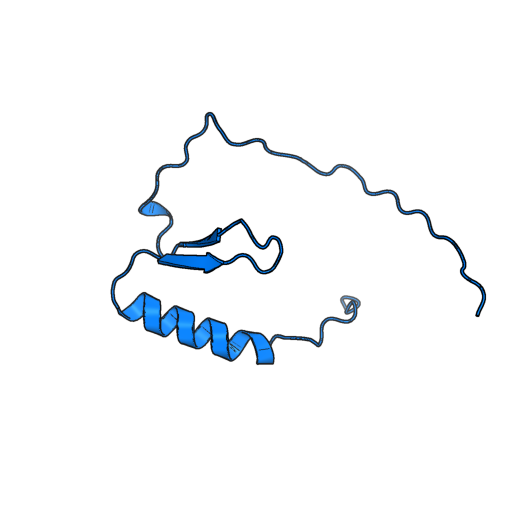? 11.894 -0.644 -26.666 1.00 88.31 70 TYR A N 1
ATOM 545 C CA . TYR A 1 70 ? 12.484 -1.941 -26.348 1.00 88.31 70 TYR A CA 1
ATOM 546 C C . TYR A 1 70 ? 13.396 -2.406 -27.483 1.00 88.31 70 TYR A C 1
ATOM 548 O O . TYR A 1 70 ? 13.049 -2.295 -28.658 1.00 88.31 70 TYR A O 1
ATOM 556 N N . SER A 1 71 ? 14.542 -2.997 -27.137 1.00 87.88 71 SER A N 1
ATOM 557 C CA . SER A 1 71 ? 15.405 -3.700 -28.091 1.00 87.88 71 SER A CA 1
ATOM 558 C C . SER A 1 71 ? 15.505 -5.174 -27.716 1.00 87.88 71 SER A C 1
ATOM 560 O O . SER A 1 71 ? 15.524 -5.534 -26.540 1.00 87.88 71 SER A O 1
ATOM 562 N N . THR A 1 72 ? 15.537 -6.047 -28.722 1.00 88.06 72 THR A N 1
ATOM 563 C CA . THR A 1 72 ? 15.654 -7.492 -28.513 1.00 88.06 72 THR A CA 1
ATOM 564 C C . THR A 1 72 ? 16.937 -8.007 -29.144 1.00 88.06 72 THR A C 1
ATOM 566 O O . THR A 1 72 ? 17.346 -7.568 -30.220 1.00 88.06 72 THR A O 1
ATOM 569 N N . LYS A 1 73 ? 17.587 -8.957 -28.467 1.00 85.69 73 LYS A N 1
ATOM 570 C CA . LYS A 1 73 ? 18.762 -9.661 -28.981 1.00 85.69 73 LYS A CA 1
ATOM 571 C C . LYS A 1 73 ? 18.460 -11.151 -29.009 1.00 85.69 73 LYS A C 1
ATOM 573 O O . LYS A 1 73 ? 18.167 -11.753 -27.980 1.00 85.69 73 LYS A O 1
ATOM 578 N N . ARG A 1 74 ? 18.530 -11.754 -30.195 1.00 81.50 74 ARG A N 1
ATOM 579 C CA . ARG A 1 74 ? 18.359 -13.200 -30.362 1.00 81.50 74 ARG A CA 1
ATOM 580 C C . ARG A 1 74 ? 19.568 -13.917 -29.763 1.00 81.50 74 ARG A C 1
ATOM 582 O O . ARG A 1 74 ? 20.690 -13.698 -30.212 1.00 81.50 74 ARG A O 1
ATOM 589 N N . MET A 1 75 ? 19.336 -14.778 -28.778 1.00 74.25 75 MET A N 1
ATOM 590 C CA . MET A 1 75 ? 20.351 -15.700 -28.263 1.00 74.25 75 M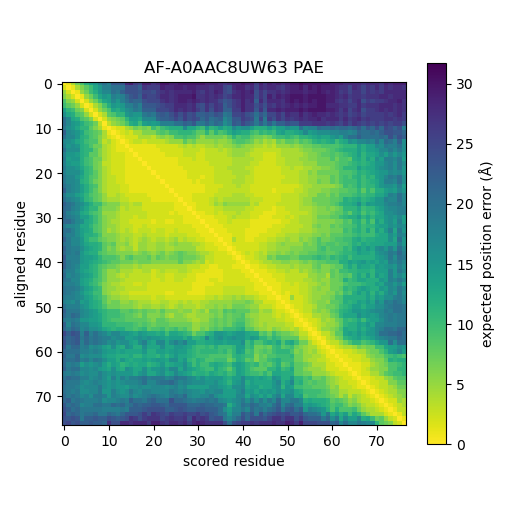ET A CA 1
ATOM 591 C C . MET A 1 75 ? 20.187 -17.058 -28.959 1.00 74.25 75 MET A C 1
ATOM 593 O O . MET A 1 75 ? 19.060 -17.540 -29.097 1.00 74.25 75 MET A O 1
ATOM 597 N N . SER A 1 76 ? 21.277 -17.645 -29.470 1.00 72.06 76 SER A N 1
ATOM 598 C CA . SER A 1 76 ? 21.252 -19.017 -29.996 1.00 72.06 76 SER A CA 1
ATOM 599 C C . SER A 1 76 ? 21.222 -20.017 -28.840 1.00 72.06 76 SER A C 1
ATOM 601 O O . SER A 1 76 ? 21.791 -19.745 -27.785 1.00 72.06 76 SER A O 1
ATOM 603 N N . ARG A 1 77 ? 20.539 -21.146 -29.054 1.00 60.16 77 ARG A N 1
ATOM 604 C CA . ARG A 1 77 ? 20.599 -22.316 -28.168 1.00 60.16 77 ARG A CA 1
ATOM 605 C C . ARG A 1 77 ? 21.974 -22.964 -28.201 1.00 60.16 77 ARG A C 1
ATOM 607 O O . ARG A 1 77 ? 22.603 -22.899 -29.281 1.00 60.16 77 ARG A O 1
#

Foldseek 3Di:
DDDDDPPPPDPPVCVVVVVVQVVVVVVVDQWDWDQDPVDRVDIDIGGPDPVVDDDPVVPDDDDDDPDDDDDDDDDDD

Nearest PDB structures (foldseek):
  6qvw-assembly1_A  TM=3.779E-01  e=2.825E+00  Homo sapiens
  7dsh-assembly1_A  TM=3.898E-01  e=6.819E+00  Saccharomyces cerevisiae S288C
  8umt-assembly1_A  TM=3.175E-01  e=6.372E+00  Homo sapiens

Radius of gyration: 18.92 Å; Cα contacts (8 Å, |Δi|>4): 34; chains: 1; bounding box: 33×42×46 Å

Solvent-accessible surface area (backbone atoms only — not comparable to full-atom values): 5528 Å² total; per-residue (Å²): 136,82,86,78,78,84,68,83,83,37,72,79,70,40,48,63,57,51,53,51,48,53,55,52,49,72,72,73,55,64,56,50,78,44,79,29,92,88,42,95,89,41,72,43,77,47,70,76,52,73,88,81,60,81,82,66,74,93,75,68,83,86,81,80,85,89,77,86,89,85,86,85,80,91,76,82,131

Sequence (77 aa):
MRATSGQERSEVAYVPTEYMSDLIKSMGVDGIMYDSTLRPDVQDLVLFNEDSLEQIDSELVTYRISGLDYSTKRMSR